Protein AF-A0A4Y2M1B5-F1 (afdb_monomer)

Mean predicted aligned error: 10.72 Å

Structure (mmCIF, N/CA/C/O backbone):
data_AF-A0A4Y2M1B5-F1
#
_entry.id   AF-A0A4Y2M1B5-F1
#
loop_
_atom_site.group_PDB
_atom_site.id
_atom_site.type_symbol
_atom_site.label_atom_id
_atom_site.label_alt_id
_atom_site.label_comp_id
_atom_site.label_asym_id
_atom_site.label_entity_id
_atom_site.label_seq_id
_atom_site.pdbx_PDB_ins_code
_atom_site.Cartn_x
_atom_site.Cartn_y
_atom_site.Cartn_z
_atom_site.occupancy
_atom_site.B_iso_or_equiv
_atom_site.auth_seq_id
_atom_site.auth_comp_id
_atom_site.auth_asym_id
_atom_site.auth_atom_id
_atom_site.pdbx_PDB_model_num
ATOM 1 N N . ALA A 1 1 ? -17.989 18.627 32.737 1.00 45.94 1 ALA A N 1
ATOM 2 C CA . ALA A 1 1 ? -17.476 17.330 32.256 1.00 45.94 1 ALA A CA 1
ATOM 3 C C . ALA A 1 1 ? -17.476 17.342 30.737 1.00 45.94 1 ALA A C 1
ATOM 5 O O . ALA A 1 1 ? -18.562 17.421 30.199 1.00 45.94 1 ALA A O 1
ATOM 6 N N . HIS A 1 2 ? -16.319 17.348 30.072 1.00 39.91 2 HIS A N 1
ATOM 7 C CA . HIS A 1 2 ? -16.156 17.009 28.646 1.00 39.91 2 HIS A CA 1
ATOM 8 C C . HIS A 1 2 ? -14.684 16.611 28.465 1.00 39.91 2 HIS A C 1
ATOM 10 O O . HIS A 1 2 ? -13.833 17.416 28.093 1.00 39.91 2 HIS A O 1
ATOM 16 N N . GLY A 1 3 ? -14.358 15.379 28.863 1.00 42.91 3 GLY A N 1
ATOM 17 C CA . GLY A 1 3 ? -13.059 14.793 28.554 1.00 42.91 3 GLY A CA 1
ATOM 18 C C . GLY A 1 3 ? -12.955 14.641 27.041 1.00 42.91 3 GLY A C 1
ATOM 19 O O . GLY A 1 3 ? -13.819 14.015 26.432 1.00 42.91 3 GLY A O 1
ATOM 20 N N . LYS A 1 4 ? -11.928 15.238 26.425 1.00 43.09 4 LYS A N 1
ATOM 21 C CA . LYS A 1 4 ? -11.575 14.958 25.030 1.00 43.09 4 LYS A CA 1
ATOM 22 C C . LYS A 1 4 ? -11.323 13.457 24.913 1.00 43.09 4 LYS A C 1
ATOM 24 O O . LYS A 1 4 ? -10.293 12.971 25.375 1.00 43.09 4 LYS A O 1
ATOM 29 N N . VAL A 1 5 ? -12.244 12.734 24.286 1.00 51.91 5 VAL A N 1
ATOM 30 C CA . VAL A 1 5 ? -11.956 11.403 23.759 1.00 51.91 5 VAL A CA 1
ATOM 31 C C . VAL A 1 5 ? -10.920 11.625 22.658 1.00 51.91 5 VAL A C 1
ATOM 33 O O . VAL A 1 5 ? -11.260 12.065 21.565 1.00 51.91 5 VAL A O 1
ATOM 36 N N . LYS A 1 6 ? -9.633 11.423 22.966 1.00 55.12 6 LYS A N 1
ATOM 37 C CA . LYS A 1 6 ? -8.626 11.206 21.924 1.00 55.12 6 LYS A CA 1
ATOM 38 C C . LYS A 1 6 ? -9.067 9.934 21.213 1.00 55.12 6 LYS A C 1
ATOM 40 O O . LYS A 1 6 ? -8.984 8.857 21.799 1.00 55.12 6 LYS A O 1
ATOM 45 N N . THR A 1 7 ? -9.590 10.055 20.000 1.00 56.59 7 THR A N 1
ATOM 46 C CA . THR A 1 7 ? -9.680 8.909 19.101 1.00 56.59 7 THR A CA 1
ATOM 47 C C . THR A 1 7 ? -8.265 8.337 18.994 1.00 56.59 7 THR A C 1
ATOM 49 O O . THR A 1 7 ? -7.313 9.073 18.730 1.00 56.59 7 THR A O 1
ATOM 52 N N . LEU A 1 8 ? -8.098 7.057 19.340 1.00 63.09 8 LEU A N 1
ATOM 53 C CA . LEU A 1 8 ? -6.837 6.331 19.165 1.00 63.09 8 LEU A CA 1
ATOM 54 C C . LEU A 1 8 ? -6.677 6.081 17.663 1.00 63.09 8 LEU A C 1
ATOM 56 O O . LEU A 1 8 ? -7.026 5.027 17.151 1.00 63.09 8 LEU A O 1
ATOM 60 N N . GLU A 1 9 ? -6.295 7.133 16.951 1.00 71.56 9 GLU A N 1
ATOM 61 C CA . GLU A 1 9 ? -5.999 7.100 15.529 1.00 71.56 9 GLU A CA 1
ATOM 62 C C . GLU A 1 9 ? -4.572 6.605 15.341 1.00 71.56 9 GLU A C 1
ATOM 64 O O . GLU A 1 9 ? -3.615 7.296 15.702 1.00 71.56 9 GLU A O 1
ATOM 69 N N . ASP A 1 10 ? -4.437 5.428 14.744 1.00 72.38 10 ASP A N 1
ATOM 70 C CA . ASP A 1 10 ? -3.145 4.921 14.318 1.00 72.38 10 ASP A CA 1
ATOM 71 C C . ASP A 1 10 ? -2.822 5.507 12.942 1.00 72.38 10 ASP A C 1
ATOM 73 O O . ASP A 1 10 ? -3.675 5.608 12.054 1.00 72.38 10 ASP A O 1
ATOM 77 N N . ARG A 1 11 ? -1.570 5.919 12.758 1.00 78.44 11 ARG A N 1
ATOM 78 C CA . ARG A 1 11 ? -1.052 6.398 11.476 1.00 78.44 11 ARG A CA 1
ATOM 79 C C . ARG A 1 11 ? 0.097 5.514 11.058 1.00 78.44 11 ARG A C 1
ATOM 81 O O . ARG A 1 11 ? 0.926 5.149 11.885 1.00 78.44 11 ARG A O 1
ATOM 88 N N . PHE A 1 12 ? 0.182 5.238 9.770 1.00 75.81 12 PHE A N 1
ATOM 89 C CA . PHE A 1 12 ? 1.329 4.554 9.196 1.00 75.81 12 PHE A CA 1
ATOM 90 C C . PHE A 1 12 ? 1.705 5.201 7.871 1.00 75.81 12 PHE A C 1
ATOM 92 O O . PHE A 1 12 ? 0.876 5.832 7.220 1.00 75.81 12 PHE A O 1
ATOM 99 N N . SER A 1 13 ? 2.976 5.095 7.503 1.00 79.19 13 SER A N 1
ATOM 100 C CA . SER A 1 13 ? 3.519 5.633 6.259 1.00 79.19 13 SER A CA 1
ATOM 101 C C . SER A 1 13 ? 3.513 4.566 5.172 1.00 79.19 13 SER A C 1
ATOM 103 O O . SER A 1 13 ? 3.995 3.457 5.397 1.00 79.19 13 SE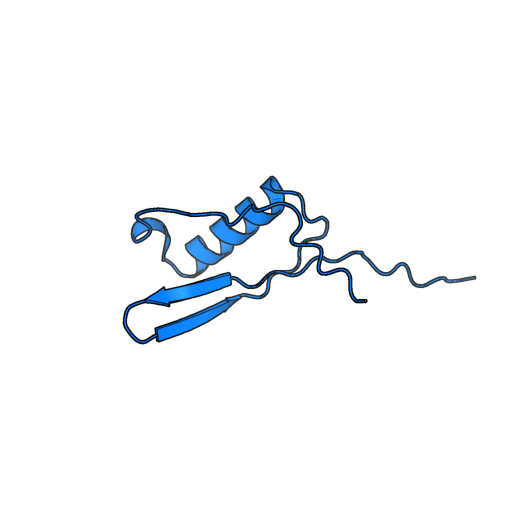R A O 1
ATOM 105 N N . VAL A 1 14 ? 3.029 4.918 3.984 1.00 78.94 14 VAL A N 1
ATOM 106 C CA . VAL A 1 14 ? 3.179 4.108 2.772 1.00 78.94 14 VAL A CA 1
ATOM 107 C C . VAL A 1 14 ? 4.321 4.703 1.959 1.00 78.94 14 VAL A C 1
ATOM 109 O O . VAL A 1 14 ? 4.199 5.808 1.432 1.00 78.94 14 VAL A O 1
ATOM 112 N N . LEU A 1 15 ? 5.437 3.984 1.893 1.00 79.44 15 LEU A N 1
ATOM 113 C CA . LEU A 1 15 ? 6.641 4.376 1.163 1.00 79.44 15 LEU A CA 1
ATOM 114 C C . LEU A 1 15 ? 6.798 3.473 -0.058 1.00 79.44 15 LEU A C 1
ATOM 116 O O . LEU A 1 15 ? 6.568 2.268 0.029 1.00 79.44 15 LEU A O 1
ATOM 120 N N . VAL A 1 16 ? 7.209 4.055 -1.181 1.00 77.94 16 VAL A N 1
ATOM 121 C CA . VAL A 1 16 ? 7.636 3.306 -2.363 1.00 77.94 16 VAL A CA 1
ATOM 122 C C . VAL A 1 16 ? 9.076 3.645 -2.658 1.00 77.94 16 VAL A C 1
ATOM 124 O O . VAL A 1 16 ? 9.436 4.808 -2.831 1.00 77.94 16 VAL A O 1
ATOM 127 N N . THR A 1 17 ? 9.889 2.603 -2.712 1.00 77.06 17 THR A N 1
ATOM 128 C CA . THR A 1 17 ? 11.308 2.684 -3.015 1.00 77.06 17 THR A CA 1
ATOM 129 C C . THR A 1 17 ? 11.592 1.968 -4.325 1.00 77.06 17 THR A C 1
ATOM 131 O O . THR A 1 17 ? 10.929 0.999 -4.698 1.00 77.06 17 THR A O 1
ATOM 134 N N . GLY A 1 18 ? 12.597 2.452 -5.037 1.00 79.50 18 GLY A N 1
ATOM 135 C CA . GLY A 1 18 ? 13.163 1.781 -6.194 1.00 79.50 18 GLY A CA 1
ATOM 136 C C . GLY A 1 18 ? 14.645 2.096 -6.301 1.00 79.50 18 GLY A C 1
ATOM 137 O O . GLY A 1 18 ? 15.261 2.606 -5.363 1.00 79.50 18 GLY A O 1
ATOM 138 N N . LYS A 1 19 ? 15.252 1.784 -7.447 1.00 81.38 19 LYS A N 1
ATOM 139 C CA . LYS A 1 19 ? 16.663 2.107 -7.661 1.00 81.38 19 LYS A CA 1
ATOM 140 C C . LYS A 1 19 ? 16.829 3.631 -7.644 1.00 81.38 19 LYS A C 1
ATOM 142 O O . LYS A 1 19 ? 16.328 4.300 -8.538 1.00 81.38 19 LY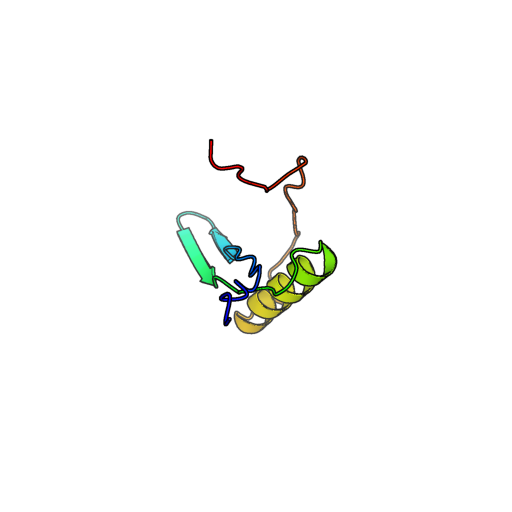S A O 1
ATOM 147 N N . GLU A 1 20 ? 17.522 4.137 -6.622 1.00 90.38 20 GLU A N 1
ATOM 148 C CA . GLU A 1 20 ? 17.854 5.559 -6.416 1.00 90.38 20 GLU A CA 1
ATOM 149 C C . GLU A 1 20 ? 16.677 6.487 -6.074 1.00 90.38 20 GLU A C 1
ATOM 151 O O . GLU A 1 20 ? 16.834 7.706 -6.112 1.00 90.38 20 GLU A O 1
ATOM 156 N N . PHE A 1 21 ? 15.518 5.953 -5.675 1.00 84.81 21 PHE A N 1
ATOM 157 C CA . PHE A 1 21 ? 14.433 6.799 -5.179 1.00 84.81 21 PHE A CA 1
ATOM 158 C C . PHE A 1 21 ? 13.677 6.185 -4.004 1.00 84.81 21 PHE A C 1
ATOM 160 O O . PHE A 1 21 ? 13.533 4.969 -3.883 1.00 84.81 21 PHE A O 1
ATOM 167 N N . GLU A 1 22 ? 13.146 7.074 -3.172 1.00 85.81 22 GLU A N 1
ATOM 168 C CA . GLU A 1 22 ? 12.193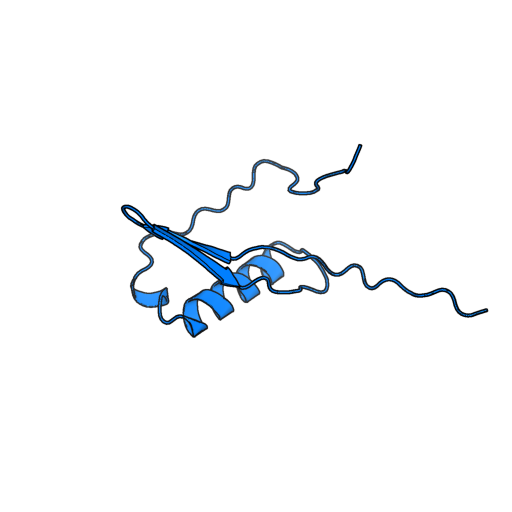 6.790 -2.107 1.00 85.81 22 GLU A CA 1
ATOM 169 C C . GLU A 1 22 ? 11.141 7.897 -2.109 1.00 85.81 22 GLU A C 1
ATOM 171 O O . GLU A 1 22 ? 11.477 9.084 -2.082 1.00 85.81 22 GLU A O 1
ATOM 176 N N . HIS A 1 23 ? 9.866 7.524 -2.180 1.00 83.94 23 HIS A N 1
ATOM 177 C CA . HIS A 1 23 ? 8.740 8.450 -2.186 1.00 83.94 23 HIS A CA 1
ATOM 178 C C . HIS A 1 23 ? 7.710 8.052 -1.133 1.00 83.94 23 HIS A C 1
ATOM 180 O O . HIS A 1 23 ? 7.218 6.923 -1.106 1.00 83.94 23 HIS A O 1
ATOM 186 N N . LEU A 1 24 ? 7.343 9.015 -0.285 1.00 86.06 24 LEU A N 1
ATOM 187 C CA . LEU A 1 24 ? 6.206 8.888 0.617 1.00 86.06 24 LEU A CA 1
ATOM 188 C C . LEU A 1 24 ? 4.915 9.068 -0.186 1.00 86.06 24 LEU A C 1
ATOM 190 O O . LEU A 1 24 ? 4.599 10.174 -0.620 1.00 86.06 24 LEU A O 1
ATOM 194 N N . LEU A 1 25 ? 4.167 7.984 -0.365 1.00 81.06 25 LEU A N 1
ATOM 195 C CA . LEU A 1 25 ? 2.901 8.003 -1.090 1.00 81.06 25 LEU A CA 1
ATOM 196 C C . LEU A 1 25 ? 1.765 8.566 -0.242 1.00 81.06 25 LEU A C 1
ATOM 198 O O . LEU A 1 25 ? 0.962 9.373 -0.710 1.00 81.06 25 LEU A O 1
ATOM 202 N N . ALA A 1 26 ? 1.670 8.116 1.009 1.00 83.44 26 ALA A N 1
ATOM 203 C CA . ALA A 1 26 ? 0.565 8.476 1.880 1.00 83.44 26 ALA A CA 1
ATOM 204 C C . ALA A 1 26 ? 0.911 8.290 3.361 1.00 83.44 26 ALA A C 1
ATOM 206 O O . ALA A 1 26 ? 1.750 7.469 3.730 1.00 83.44 26 ALA A O 1
ATOM 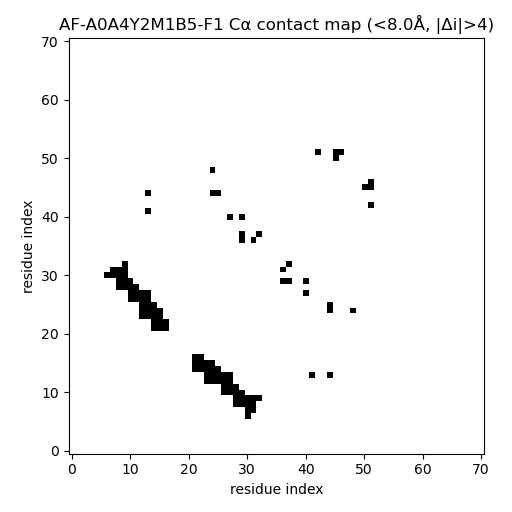207 N N . VAL A 1 27 ? 0.192 9.027 4.210 1.00 86.00 27 VAL A N 1
ATOM 208 C CA . VAL A 1 27 ? 0.155 8.822 5.666 1.00 86.00 27 VAL A CA 1
ATOM 209 C C . VAL A 1 27 ? -1.304 8.628 6.087 1.00 86.00 27 VAL A C 1
ATOM 211 O O . VAL A 1 27 ? -1.926 9.553 6.621 1.00 86.00 27 VAL A O 1
ATOM 214 N N . PRO A 1 28 ? -1.917 7.483 5.748 1.00 81.69 28 PRO A N 1
ATOM 215 C CA . PRO A 1 28 ? -3.304 7.230 6.088 1.00 81.69 28 PRO A CA 1
ATOM 216 C C . PRO A 1 28 ? -3.516 7.132 7.602 1.00 81.69 28 PRO A C 1
ATOM 218 O O . PRO A 1 28 ? -2.643 6.718 8.367 1.00 81.69 28 PRO A O 1
ATOM 221 N N . VAL A 1 29 ? -4.725 7.506 8.013 1.00 81.06 29 VAL A N 1
ATOM 222 C CA . VAL A 1 29 ? -5.223 7.347 9.378 1.00 81.06 29 VAL A CA 1
ATOM 223 C C . VAL A 1 29 ? -6.128 6.118 9.415 1.00 81.06 29 VAL A C 1
ATOM 225 O O . VAL A 1 29 ? -7.022 5.994 8.576 1.00 81.06 29 VAL A O 1
ATOM 228 N N . THR A 1 30 ? -5.926 5.230 10.386 1.00 74.88 30 THR A N 1
ATOM 229 C CA . THR A 1 30 ? -6.836 4.120 10.686 1.00 74.88 30 THR A CA 1
ATOM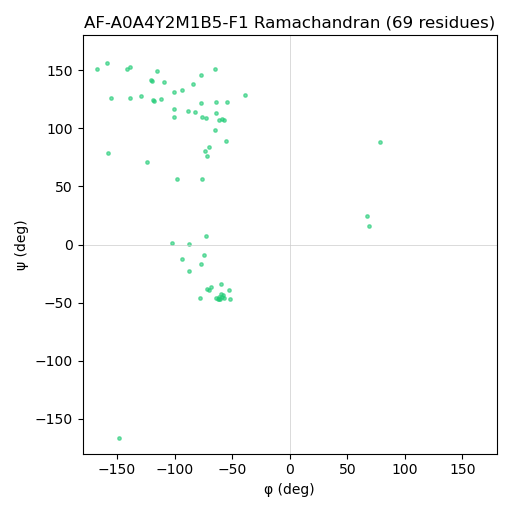 230 C C . THR A 1 30 ? -7.364 4.235 12.114 1.00 74.88 30 THR A C 1
ATOM 232 O O . THR A 1 30 ? -6.656 4.632 13.034 1.00 74.88 30 THR A O 1
ATOM 235 N N . LEU A 1 31 ? -8.647 3.916 12.298 1.00 65.88 31 LEU A N 1
ATOM 236 C CA . LEU A 1 31 ? -9.343 4.054 13.583 1.00 65.88 31 LEU A CA 1
ATOM 237 C C . LEU A 1 31 ? -9.004 2.931 14.578 1.00 65.88 31 LEU A C 1
ATOM 239 O O . LEU A 1 31 ? -9.300 3.083 15.761 1.00 65.88 31 LEU A O 1
ATOM 243 N N . LYS A 1 32 ? -8.433 1.815 14.099 1.00 67.19 32 LYS A N 1
ATOM 244 C CA . LYS A 1 32 ? -7.860 0.707 14.882 1.00 67.19 32 LYS A CA 1
ATOM 245 C C . LYS A 1 32 ? -6.803 -0.012 14.026 1.00 67.19 32 LYS A C 1
ATOM 247 O O . LYS A 1 32 ? -7.100 -0.430 12.909 1.00 67.19 32 LYS A O 1
ATOM 252 N N . GLY A 1 33 ? -5.578 -0.159 14.521 1.00 62.31 33 GLY A N 1
ATOM 253 C CA . GLY A 1 33 ? -4.476 -0.864 13.855 1.00 62.31 33 GLY A CA 1
ATOM 254 C C . GLY A 1 33 ? -4.587 -2.389 13.907 1.00 62.31 33 GLY A C 1
ATOM 255 O O . GLY A 1 33 ? -3.691 -3.049 14.417 1.00 62.31 33 GLY A O 1
ATOM 256 N N . THR A 1 34 ? -5.693 -2.968 13.425 1.00 72.94 34 THR A N 1
ATOM 257 C CA . THR A 1 34 ? -5.714 -4.418 13.157 1.00 72.94 34 THR A CA 1
ATOM 258 C C . THR A 1 34 ? -4.969 -4.713 11.856 1.00 72.94 34 THR A C 1
ATOM 260 O O . THR A 1 34 ? -5.062 -3.931 10.907 1.00 72.94 34 THR A O 1
ATOM 263 N N . ASP A 1 35 ? -4.295 -5.862 11.776 1.00 72.38 35 ASP A N 1
ATOM 264 C CA . ASP A 1 35 ? -3.506 -6.269 10.600 1.00 72.38 35 ASP A CA 1
ATOM 265 C C . ASP A 1 35 ? -4.322 -6.192 9.300 1.00 72.38 35 ASP A C 1
ATOM 267 O O . ASP A 1 35 ? -3.850 -5.709 8.271 1.00 72.38 3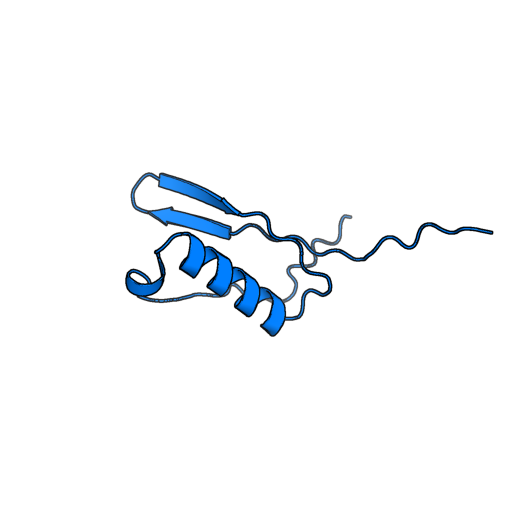5 ASP A O 1
ATOM 271 N N . LYS A 1 36 ? -5.601 -6.589 9.368 1.00 77.50 36 LYS A N 1
ATOM 272 C CA . LYS A 1 36 ? -6.532 -6.529 8.236 1.00 77.50 36 LYS A CA 1
ATOM 273 C C . LYS A 1 36 ? -6.807 -5.093 7.78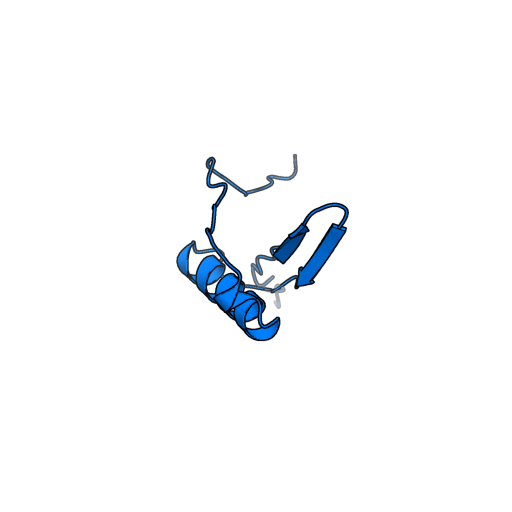3 1.00 77.50 36 LYS A C 1
ATOM 275 O O . LYS A 1 36 ? -6.764 -4.819 6.589 1.00 77.50 36 LYS A O 1
ATOM 280 N N . GLN A 1 37 ? -7.075 -4.175 8.713 1.00 77.19 37 GLN A N 1
ATOM 281 C CA . GLN A 1 37 ? -7.358 -2.774 8.375 1.00 77.19 37 GLN A CA 1
ATOM 282 C C . GLN A 1 37 ? -6.120 -2.060 7.832 1.00 77.19 37 GLN A C 1
ATOM 284 O O . GLN A 1 37 ? -6.230 -1.253 6.910 1.00 77.19 37 GLN A O 1
ATOM 289 N N . MET A 1 38 ? -4.938 -2.378 8.365 1.00 77.50 38 MET A N 1
ATOM 290 C CA . MET A 1 38 ? -3.678 -1.876 7.822 1.00 77.50 38 MET A CA 1
ATOM 291 C C . MET A 1 38 ? -3.470 -2.372 6.386 1.00 77.50 38 MET A C 1
ATOM 293 O O . MET A 1 38 ? -3.205 -1.560 5.501 1.00 77.50 38 MET A O 1
ATOM 297 N N . ALA A 1 39 ? -3.678 -3.667 6.128 1.00 79.06 39 ALA A N 1
ATOM 298 C CA . ALA A 1 39 ? -3.569 -4.240 4.788 1.00 79.06 39 ALA A CA 1
ATOM 299 C C . ALA A 1 39 ? -4.571 -3.625 3.791 1.00 79.06 39 ALA A C 1
ATOM 301 O O . ALA A 1 39 ? -4.179 -3.252 2.686 1.00 79.06 39 ALA A O 1
ATOM 302 N N . GLU A 1 40 ? -5.841 -3.460 4.176 1.00 84.00 40 GL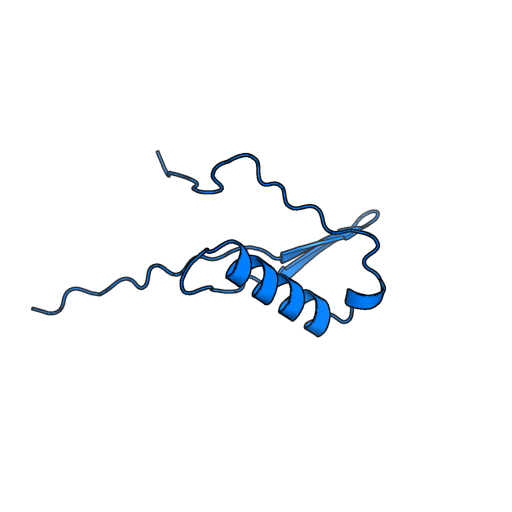U A N 1
ATOM 303 C CA . GLU A 1 40 ? -6.877 -2.842 3.329 1.00 84.00 40 GLU A CA 1
ATOM 304 C C . GLU A 1 40 ? -6.499 -1.418 2.908 1.00 84.00 40 GLU A C 1
ATOM 306 O O . GLU A 1 40 ? -6.649 -1.034 1.747 1.00 84.00 40 GLU A O 1
ATOM 311 N N . VAL A 1 41 ? -5.972 -0.632 3.843 1.00 80.88 41 VAL A N 1
ATOM 312 C CA . VAL A 1 41 ? -5.560 0.743 3.571 1.00 80.88 41 VAL A CA 1
ATOM 313 C C . VAL A 1 41 ? -4.294 0.789 2.706 1.00 80.88 41 VAL A C 1
ATOM 315 O O . VAL A 1 41 ? -4.232 1.619 1.801 1.00 80.88 41 VAL A O 1
ATOM 318 N N . VAL A 1 42 ? -3.318 -0.106 2.907 1.00 80.19 42 VAL A N 1
ATOM 319 C CA . VAL A 1 42 ? -2.140 -0.206 2.022 1.00 80.19 42 VAL A CA 1
ATOM 320 C C . VAL A 1 42 ? -2.562 -0.544 0.590 1.00 80.19 42 VAL A C 1
ATOM 322 O O . VAL A 1 42 ? -2.136 0.142 -0.336 1.00 80.19 42 VAL A O 1
ATOM 325 N N . ILE A 1 43 ? -3.440 -1.537 0.401 1.00 84.50 43 ILE A N 1
ATOM 326 C CA . ILE A 1 43 ? -3.959 -1.906 -0.926 1.00 84.50 43 ILE A CA 1
ATOM 327 C C . ILE A 1 43 ? -4.682 -0.727 -1.579 1.00 84.50 43 ILE A C 1
ATOM 329 O O . ILE A 1 43 ? -4.443 -0.445 -2.750 1.00 84.50 43 ILE A O 1
ATOM 333 N N . ARG A 1 44 ? -5.500 0.013 -0.822 1.00 86.00 44 ARG A N 1
ATOM 334 C CA . ARG A 1 44 ? -6.185 1.202 -1.342 1.00 86.00 44 ARG A CA 1
ATOM 335 C C . ARG A 1 44 ? -5.208 2.258 -1.855 1.00 86.00 44 ARG A C 1
ATOM 337 O O . ARG A 1 44 ? -5.444 2.835 -2.913 1.00 86.00 44 ARG A O 1
ATOM 344 N N . GLU A 1 45 ? -4.141 2.552 -1.112 1.00 84.75 45 GLU A N 1
ATOM 345 C CA . GLU A 1 45 ? -3.162 3.547 -1.561 1.00 84.75 45 GLU A CA 1
ATOM 346 C C . GLU A 1 45 ? -2.350 3.022 -2.757 1.00 84.75 45 GLU A C 1
ATOM 348 O O . GLU A 1 45 ? -2.160 3.751 -3.724 1.00 84.75 45 GLU A O 1
ATOM 353 N N . VAL A 1 46 ? -1.965 1.746 -2.774 1.00 83.50 46 VAL A N 1
ATOM 354 C CA . VAL A 1 46 ? -1.322 1.110 -3.939 1.00 83.50 46 VAL A CA 1
ATOM 355 C C . VAL A 1 46 ? -2.192 1.202 -5.201 1.00 83.50 46 VAL A C 1
ATOM 357 O O . VAL A 1 46 ? -1.686 1.569 -6.265 1.00 83.50 46 VAL A O 1
ATOM 360 N N . ASP A 1 47 ? -3.490 0.903 -5.086 1.00 87.06 47 ASP A N 1
ATOM 361 C CA . ASP A 1 47 ? -4.469 1.019 -6.174 1.00 87.06 47 ASP A CA 1
ATOM 362 C C . ASP A 1 47 ? -4.584 2.468 -6.655 1.00 87.06 47 ASP A C 1
ATOM 364 O O . ASP A 1 47 ? -4.517 2.746 -7.852 1.00 87.06 47 ASP A O 1
ATOM 368 N N . ARG A 1 48 ? -4.699 3.415 -5.718 1.00 85.56 48 ARG A N 1
ATOM 369 C CA . ARG A 1 48 ? -4.799 4.851 -6.009 1.00 85.56 48 ARG A CA 1
ATOM 370 C C . ARG A 1 48 ? -3.584 5.383 -6.772 1.00 85.56 48 ARG A C 1
ATOM 372 O O . ARG A 1 48 ? -3.740 6.286 -7.590 1.00 85.56 48 ARG A O 1
ATOM 379 N N . PHE A 1 49 ? -2.398 4.844 -6.507 1.00 81.81 49 PHE A N 1
ATOM 380 C CA . PHE A 1 49 ? -1.166 5.207 -7.208 1.00 81.81 49 PHE A CA 1
ATOM 381 C C . PHE A 1 49 ? -0.919 4.388 -8.487 1.00 81.81 49 PHE A C 1
ATOM 383 O O . PHE A 1 49 ? 0.082 4.616 -9.161 1.00 81.81 49 PHE A O 1
ATOM 390 N N . GLY A 1 50 ? -1.815 3.462 -8.852 1.00 86.50 50 GLY A N 1
ATOM 391 C CA . GLY A 1 50 ? -1.686 2.649 -10.066 1.00 86.50 50 GLY A CA 1
ATOM 392 C C . GLY A 1 50 ? -0.512 1.666 -10.024 1.00 86.50 50 GLY A C 1
ATOM 393 O O . GLY A 1 50 ? 0.021 1.287 -11.064 1.00 86.50 50 GLY A O 1
ATOM 394 N N . LEU A 1 51 ? -0.072 1.272 -8.825 1.00 82.94 51 LEU A N 1
ATOM 395 C CA . LEU A 1 51 ? 1.112 0.426 -8.642 1.00 82.94 51 LEU A CA 1
ATOM 396 C C . LEU A 1 51 ? 0.789 -1.064 -8.557 1.00 82.94 51 LEU A C 1
ATOM 398 O O . LEU A 1 51 ? 1.704 -1.876 -8.644 1.00 82.94 51 LEU A O 1
ATOM 402 N N . ARG A 1 52 ? -0.488 -1.430 -8.405 1.00 83.44 52 ARG A N 1
ATOM 403 C CA . ARG A 1 52 ? -0.926 -2.810 -8.153 1.00 83.44 52 ARG A CA 1
ATOM 404 C C . ARG A 1 52 ? -0.365 -3.828 -9.138 1.00 83.44 52 ARG A C 1
ATOM 406 O O . ARG A 1 52 ? 0.161 -4.846 -8.704 1.00 83.44 52 ARG A O 1
ATOM 413 N N . ASP A 1 53 ? -0.429 -3.532 -10.431 1.00 85.44 53 ASP A N 1
ATOM 414 C CA . ASP A 1 53 ? 0.013 -4.461 -11.479 1.00 85.44 53 ASP A CA 1
ATOM 415 C C . ASP A 1 53 ? 1.545 -4.573 -11.578 1.00 85.44 53 ASP A C 1
ATOM 417 O O . ASP A 1 53 ? 2.065 -5.452 -12.260 1.00 85.44 53 ASP A O 1
ATOM 421 N N . ASN A 1 54 ? 2.277 -3.707 -10.870 1.00 80.31 54 ASN A N 1
ATOM 422 C CA . ASN A 1 54 ? 3.738 -3.676 -10.838 1.00 80.31 54 ASN A CA 1
ATOM 423 C C . ASN A 1 54 ? 4.322 -4.301 -9.555 1.00 80.31 54 ASN A C 1
ATOM 425 O O . ASN A 1 54 ? 5.542 -4.309 -9.376 1.00 80.31 54 ASN A O 1
ATOM 429 N N . ILE A 1 55 ? 3.483 -4.820 -8.649 1.00 76.19 55 ILE A N 1
ATOM 430 C CA . ILE A 1 55 ? 3.932 -5.448 -7.401 1.00 76.19 55 ILE A CA 1
ATOM 431 C C . ILE A 1 55 ? 4.196 -6.936 -7.627 1.00 76.19 55 ILE A C 1
ATOM 433 O O . ILE A 1 55 ? 3.283 -7.723 -7.856 1.00 76.19 55 ILE A O 1
ATOM 437 N N . ILE A 1 56 ? 5.462 -7.331 -7.487 1.00 71.00 56 ILE A N 1
ATOM 438 C CA . ILE A 1 56 ? 5.903 -8.732 -7.595 1.00 71.00 56 ILE A CA 1
ATOM 439 C C . ILE A 1 56 ? 5.809 -9.450 -6.236 1.00 71.00 56 ILE A C 1
ATOM 441 O O . ILE A 1 56 ? 5.688 -10.671 -6.173 1.00 71.00 56 ILE A O 1
ATOM 445 N N . GLY A 1 57 ? 5.827 -8.698 -5.132 1.00 63.28 57 GLY A N 1
ATOM 446 C CA . GLY A 1 57 ? 5.695 -9.240 -3.785 1.00 63.28 57 GLY A CA 1
ATOM 447 C C . GLY A 1 57 ? 5.441 -8.156 -2.744 1.00 63.28 57 GLY A C 1
ATOM 448 O O . GLY A 1 57 ? 5.863 -7.013 -2.905 1.00 63.28 57 GLY A O 1
ATOM 449 N N . ILE A 1 58 ? 4.745 -8.531 -1.672 1.00 67.75 58 ILE A N 1
ATOM 450 C CA . ILE A 1 58 ? 4.494 -7.683 -0.505 1.00 67.75 58 ILE A CA 1
ATOM 451 C C . ILE A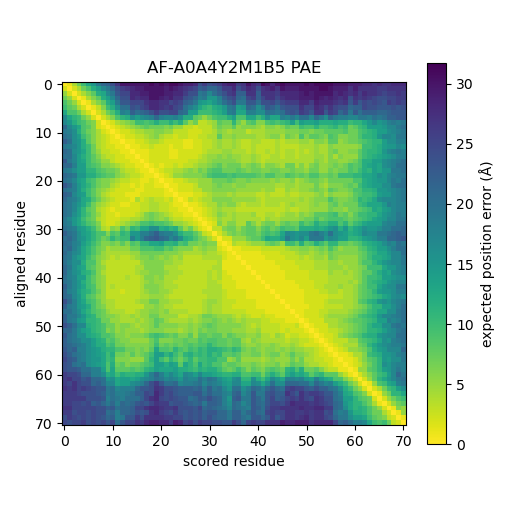 1 58 ? 5.144 -8.373 0.690 1.00 67.75 58 ILE A C 1
ATOM 453 O O . ILE A 1 58 ? 4.845 -9.533 0.969 1.00 67.75 58 ILE A O 1
ATOM 457 N N . SER A 1 59 ? 6.037 -7.665 1.377 1.00 65.25 59 SER A N 1
ATOM 458 C CA . SER A 1 59 ? 6.649 -8.130 2.619 1.00 65.25 59 SER A CA 1
ATOM 459 C C . SER A 1 59 ? 6.152 -7.259 3.760 1.00 65.25 59 SER A C 1
ATOM 461 O O . SER A 1 59 ? 6.269 -6.035 3.701 1.00 65.25 59 SER A O 1
ATOM 463 N N . PHE A 1 60 ? 5.595 -7.890 4.787 1.00 65.56 60 PHE A N 1
ATOM 464 C CA . PHE A 1 60 ? 5.249 -7.219 6.029 1.00 65.56 60 PHE A CA 1
ATOM 465 C C . PHE A 1 60 ? 6.349 -7.529 7.038 1.00 65.56 60 PHE A C 1
ATOM 467 O O . PHE A 1 60 ? 6.551 -8.689 7.395 1.00 65.56 60 PHE A O 1
ATOM 474 N N . ASP A 1 61 ? 7.060 -6.499 7.494 1.00 62.44 61 ASP A N 1
ATOM 475 C CA . ASP A 1 61 ? 7.960 -6.624 8.639 1.00 62.44 61 ASP A CA 1
ATOM 476 C C . ASP A 1 61 ? 7.112 -6.729 9.913 1.00 62.44 61 ASP A C 1
ATOM 478 O O . ASP A 1 61 ? 6.828 -5.747 10.595 1.00 62.44 61 ASP A O 1
ATOM 482 N N . THR A 1 62 ? 6.605 -7.931 10.178 1.00 58.19 62 THR A N 1
ATOM 483 C CA . THR A 1 62 ? 5.928 -8.267 11.431 1.00 58.19 62 THR A CA 1
ATOM 484 C C . THR A 1 62 ? 6.906 -8.958 12.367 1.00 58.19 62 THR A C 1
ATOM 486 O O . THR A 1 62 ? 6.657 -10.075 12.825 1.00 58.19 62 THR A O 1
ATOM 489 N N . THR A 1 63 ? 8.033 -8.320 12.671 1.00 53.06 63 THR A N 1
ATOM 490 C CA . THR A 1 63 ? 8.709 -8.643 13.927 1.00 53.06 63 THR A CA 1
ATOM 491 C C . THR A 1 63 ? 7.929 -7.940 15.042 1.00 53.06 63 THR A C 1
ATOM 493 O O . THR A 1 63 ? 7.673 -6.744 14.967 1.00 53.06 63 THR A O 1
ATOM 496 N N . ALA A 1 64 ? 7.426 -8.712 16.008 1.00 46.31 64 ALA A N 1
ATOM 497 C CA . ALA A 1 64 ? 6.408 -8.308 16.981 1.00 46.31 64 ALA A CA 1
ATOM 498 C C . ALA A 1 64 ? 6.545 -6.860 17.511 1.00 46.31 64 ALA A C 1
ATOM 500 O O . ALA A 1 64 ? 7.564 -6.500 18.090 1.00 46.31 64 ALA A O 1
ATOM 501 N N . SER A 1 65 ? 5.448 -6.096 17.438 1.00 49.12 65 SER A N 1
ATOM 502 C CA . SER A 1 65 ? 5.262 -4.748 18.008 1.00 49.12 65 SER A CA 1
ATOM 503 C C . SER A 1 65 ? 5.888 -3.574 17.240 1.00 49.12 65 SER A C 1
ATOM 505 O O . SER A 1 65 ? 6.910 -3.024 17.630 1.00 49.12 65 SER A O 1
ATOM 507 N N . ASN A 1 66 ? 5.123 -3.019 16.296 1.00 50.91 66 ASN A N 1
ATOM 508 C CA . ASN A 1 66 ? 5.291 -1.628 15.834 1.00 50.91 66 ASN A CA 1
ATOM 509 C C . ASN A 1 66 ? 4.812 -0.599 16.881 1.00 50.91 66 ASN A C 1
ATOM 511 O O . ASN A 1 66 ? 4.731 0.597 16.597 1.00 50.91 66 ASN A O 1
ATOM 515 N N . ALA A 1 67 ? 4.461 -1.045 18.095 1.00 45.09 67 ALA A N 1
ATOM 516 C CA . ALA A 1 67 ? 4.203 -0.170 19.224 1.00 45.09 67 ALA A CA 1
ATOM 517 C C . ALA A 1 67 ? 5.533 0.449 19.661 1.00 45.09 67 ALA A C 1
ATOM 519 O O . ALA A 1 67 ? 6.187 -0.023 20.590 1.00 45.09 67 ALA A O 1
ATOM 520 N N . CYS A 1 68 ? 5.926 1.528 18.986 1.00 39.06 68 CYS A N 1
ATOM 521 C CA . CYS A 1 68 ? 6.836 2.515 19.537 1.00 39.06 68 CYS A CA 1
ATOM 522 C C . CYS A 1 68 ? 6.234 2.999 20.864 1.00 39.06 68 CYS A C 1
ATOM 524 O O . CYS A 1 68 ? 5.432 3.932 20.919 1.00 39.06 68 CYS A O 1
ATOM 526 N N . THR A 1 69 ? 6.569 2.304 21.949 1.00 34.09 69 THR A N 1
ATOM 527 C CA . THR A 1 69 ? 6.373 2.816 23.295 1.00 34.09 69 THR A CA 1
ATOM 528 C C . THR A 1 69 ? 7.436 3.878 23.464 1.00 34.09 69 THR A C 1
ATOM 530 O O . THR A 1 69 ? 8.627 3.584 23.523 1.00 34.09 69 THR A O 1
ATOM 533 N N . ARG A 1 70 ? 6.994 5.132 23.478 1.00 33.28 70 ARG A N 1
ATOM 534 C CA . ARG A 1 70 ? 7.817 6.258 23.897 1.00 33.28 70 ARG A CA 1
ATOM 535 C C . ARG A 1 70 ? 8.259 5.989 25.339 1.00 33.28 70 ARG A C 1
ATOM 537 O O . ARG A 1 70 ? 7.412 6.024 26.231 1.00 33.28 70 ARG A O 1
ATOM 544 N N . ILE A 1 71 ? 9.538 5.665 25.530 1.00 37.62 71 ILE A N 1
ATOM 545 C CA . ILE A 1 71 ? 10.215 5.783 26.830 1.00 37.62 71 ILE A CA 1
ATOM 546 C C . ILE A 1 71 ? 10.467 7.262 27.116 1.00 37.62 71 ILE A C 1
ATOM 548 O O . ILE A 1 71 ? 10.757 8.004 26.145 1.00 37.62 71 ILE A O 1
#

Solvent-accessible surface area (backbone atoms only — not comparable to full-atom values): 4881 Å² total; per-residue (Å²): 142,81,80,80,78,74,75,67,62,38,70,54,78,42,72,51,72,59,95,94,46,74,43,80,76,46,71,53,77,36,79,56,85,43,72,65,54,50,49,54,52,53,51,51,52,36,52,75,69,69,43,58,92,73,60,90,75,86,85,78,90,75,67,86,71,88,70,80,72,83,126

Secondary structure (DSSP, 8-state):
---------EE--EEEEETTEEEEEE--EESS--HHHHHHHHHHHHHHTT-GGG-S------SS-------

Nearest PDB structures (foldseek):
  4uca-assembly2_B  TM=3.391E-01  e=4.679E+00  Human respiratory syncytial virus A2
  4uca-assembly1_A  TM=2.955E-01  e=4.379E+00  Human respiratory syncytial virus A2

pLDDT: mean 70.37, std 15.52, range [33.28, 90.38]

Radius of gyration: 15.01 Å; Cα contacts (8 Å, |Δi|>4): 55; chains: 1; bounding box: 35×27×44 Å

Foldseek 3Di:
DDPPPPQPWDWDWDWDDDVPDIDTQDTDTDSDPDVVRVVVVNVVSCVVVVCVVVDPDDDDPPPDDPPPPDD

Organism: Araneus ventricosus (NCBI:txid182803)

Sequence (71 aa):
AHGKVKTLEDRFSVLVTGKEFEHLLAVPVTLKGTDKQMAEVVIREVDRFGLRDNIIGISFDTTASNACTRI